Protein AF-A0A9F5N4E3-F1 (afdb_monomer_lite)

Organism: Python bivittatus (NCBI:txid176946)

Foldseek 3Di:
DDDDDDDDDDDLPFLPCWDWAAEQAAIKIWGDRALLLVCLLCVLLVNNVQCVDPCRVGRVSCNVCVVVVSVVSNVSRHVDDPVSSVVSCPPSPIDMDGDDDPVCVVPDPPPDPDDDDD

Radius of gyration: 17.18 Å; chains: 1; bounding box: 34×39×49 Å

Secondary structure (DSSP, 8-state):
--------S-----SEEEEEEE-SSSEEEEEE-SHHHHHHHHHHTT-GGGGTSTTTSSHHHHHHTHHHHHHHHHHHHTTS-HHHHHHHHTTS-S-EEE---TTTGGG-TT--------

Structure (mmCIF, N/CA/C/O backbone):
data_AF-A0A9F5N4E3-F1
#
_entry.id   AF-A0A9F5N4E3-F1
#
loop_
_atom_site.group_PDB
_atom_site.id
_atom_site.type_symbol
_atom_site.label_atom_id
_atom_site.label_alt_id
_atom_site.label_comp_id
_atom_site.label_asym_id
_atom_site.label_entity_id
_atom_site.label_seq_id
_atom_site.pdbx_PDB_ins_code
_atom_site.Cartn_x
_atom_site.Cartn_y
_atom_site.Cartn_z
_atom_site.occupancy
_atom_site.B_iso_or_equiv
_atom_site.auth_seq_id
_atom_site.auth_comp_id
_atom_site.auth_asym_id
_atom_site.auth_atom_id
_atom_site.pdbx_PDB_model_num
ATOM 1 N N . MET A 1 1 ? 4.269 29.093 18.515 1.00 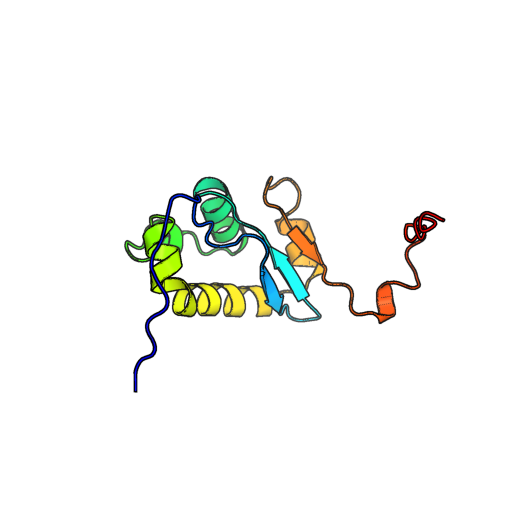38.88 1 MET A N 1
ATOM 2 C CA . MET A 1 1 ? 3.969 27.647 18.411 1.00 38.88 1 MET A CA 1
ATOM 3 C C . MET A 1 1 ? 2.529 27.522 17.938 1.00 38.88 1 MET A C 1
ATOM 5 O O . MET A 1 1 ? 1.705 28.230 18.492 1.00 38.88 1 MET A O 1
ATOM 9 N N . ALA A 1 2 ? 2.273 26.661 16.946 1.00 34.22 2 ALA A N 1
ATOM 10 C CA . ALA A 1 2 ? 0.997 26.426 16.245 1.00 34.22 2 ALA A CA 1
ATOM 11 C C . ALA A 1 2 ? 0.584 27.517 15.234 1.00 3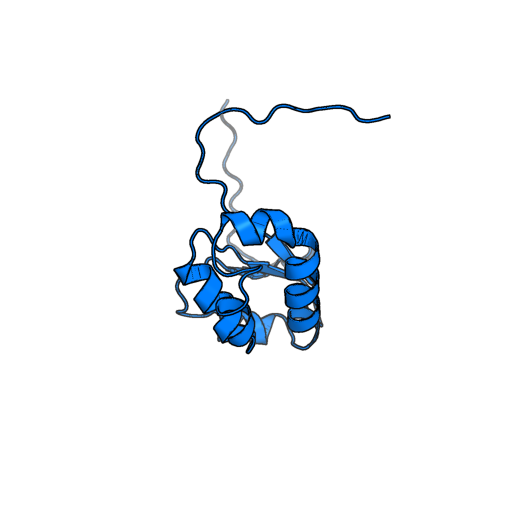4.22 2 ALA A C 1
ATOM 13 O O . ALA A 1 2 ? 0.043 28.549 15.604 1.00 34.22 2 ALA A O 1
ATOM 14 N N . ASN A 1 3 ? 0.838 27.264 13.943 1.00 27.03 3 ASN A N 1
ATOM 15 C CA . ASN A 1 3 ? 0.213 28.015 12.857 1.00 27.03 3 ASN A CA 1
ATOM 16 C C . ASN A 1 3 ? -0.953 27.188 12.308 1.00 27.03 3 ASN A C 1
ATOM 18 O O . ASN A 1 3 ? -0.758 26.117 11.727 1.00 27.03 3 ASN A O 1
ATOM 22 N N . GLU A 1 4 ? -2.156 27.692 12.549 1.00 38.25 4 GLU A N 1
ATOM 23 C CA . GLU A 1 4 ? -3.399 27.278 11.919 1.00 38.25 4 GLU A CA 1
ATOM 24 C C . GLU A 1 4 ? -3.335 27.521 10.407 1.00 38.25 4 GLU A C 1
ATOM 26 O O . GLU A 1 4 ? -3.031 28.623 9.957 1.00 38.25 4 GLU A O 1
ATOM 31 N N . LEU A 1 5 ? -3.699 26.518 9.606 1.00 35.56 5 LEU A N 1
ATOM 32 C CA . LEU A 1 5 ? -4.161 26.741 8.237 1.00 35.56 5 LEU A CA 1
ATOM 33 C C . LEU A 1 5 ? -5.466 25.976 8.011 1.00 35.56 5 LEU A C 1
ATOM 35 O O . LEU A 1 5 ? -5.490 24.797 7.666 1.00 35.56 5 LEU A O 1
ATOM 39 N N . SER A 1 6 ? -6.545 26.711 8.282 1.00 32.81 6 SER A N 1
ATOM 40 C CA . SER A 1 6 ? -7.863 26.685 7.642 1.00 32.81 6 SER A CA 1
ATOM 41 C C . SER A 1 6 ? -8.323 25.364 7.020 1.00 32.81 6 SER A C 1
ATOM 43 O O . SER A 1 6 ? -8.086 25.041 5.855 1.00 32.81 6 SER A O 1
ATOM 45 N N . TYR A 1 7 ? -9.154 24.676 7.798 1.00 44.75 7 TYR A N 1
ATOM 46 C CA . TYR A 1 7 ? -10.244 23.852 7.298 1.00 44.75 7 TYR A CA 1
ATOM 47 C C . TYR A 1 7 ? -11.224 24.718 6.480 1.00 44.75 7 TYR A C 1
ATOM 49 O O . TYR A 1 7 ? -11.961 25.523 7.039 1.00 44.75 7 TYR A O 1
ATOM 57 N N . GLY A 1 8 ? -11.268 24.532 5.155 1.00 34.66 8 GLY A N 1
ATOM 58 C CA . GLY A 1 8 ? -12.192 25.252 4.273 1.00 34.66 8 GLY A CA 1
ATOM 59 C C . GLY A 1 8 ? -12.592 24.487 3.003 1.00 34.66 8 GLY A C 1
ATOM 60 O O . GLY A 1 8 ? -11.807 24.372 2.074 1.00 34.66 8 GLY A O 1
ATOM 61 N N . LYS A 1 9 ? -13.865 24.053 2.969 1.00 38.16 9 LYS A N 1
ATOM 62 C CA . LYS A 1 9 ? -14.767 23.834 1.807 1.00 38.16 9 LYS A CA 1
ATOM 63 C C . LYS A 1 9 ? -14.525 22.657 0.817 1.00 38.16 9 LYS A C 1
ATOM 65 O O . LYS A 1 9 ? -13.696 22.700 -0.077 1.00 38.16 9 LYS A O 1
ATOM 70 N N . ARG A 1 10 ? -15.425 21.658 0.922 1.00 42.94 10 ARG A N 1
ATOM 71 C CA . ARG A 1 10 ? -16.045 20.810 -0.136 1.00 42.94 10 ARG A CA 1
ATOM 72 C C . ARG A 1 10 ? -15.166 20.296 -1.298 1.00 42.94 10 ARG A C 1
ATOM 74 O O . ARG 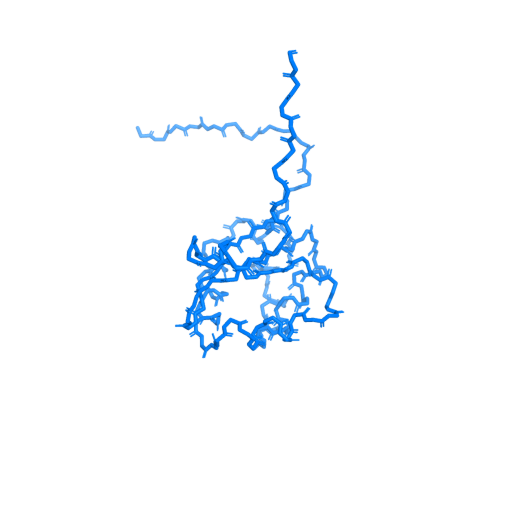A 1 10 ? -15.452 20.557 -2.460 1.00 42.94 10 ARG A O 1
ATOM 81 N N . GLY A 1 11 ? -14.208 19.422 -1.003 1.00 42.09 11 GLY A N 1
ATOM 82 C CA . GLY A 1 11 ? -13.628 18.503 -1.991 1.00 42.09 11 GLY A CA 1
ATOM 83 C C . GLY A 1 11 ? -13.537 17.105 -1.390 1.00 42.09 11 GLY A C 1
ATOM 84 O O . GLY A 1 11 ? -13.070 16.972 -0.259 1.00 42.09 11 GLY A O 1
ATOM 85 N N . LYS A 1 12 ? -14.001 16.059 -2.089 1.00 46.12 12 LYS A N 1
ATOM 86 C CA . LYS A 1 12 ? -13.831 14.664 -1.638 1.00 46.12 12 LYS A CA 1
ATOM 87 C C . LYS A 1 12 ? -12.345 14.434 -1.334 1.00 46.12 12 LYS A C 1
ATOM 89 O O . LYS A 1 12 ? -11.504 14.474 -2.231 1.00 46.12 12 LYS A O 1
ATOM 94 N N . ARG A 1 13 ? -12.004 14.284 -0.052 1.00 54.66 13 ARG A N 1
ATOM 95 C CA . ARG A 1 13 ? -10.618 14.292 0.430 1.00 54.66 13 ARG A CA 1
ATOM 96 C C . ARG A 1 13 ? -10.013 12.906 0.249 1.00 54.66 13 ARG A C 1
ATOM 98 O O . ARG A 1 13 ? -9.945 12.151 1.202 1.00 54.66 13 ARG A O 1
ATOM 105 N N . VAL A 1 14 ? -9.675 12.550 -0.985 1.00 59.47 14 VAL A N 1
ATOM 106 C CA . VAL A 1 14 ? -9.144 11.227 -1.352 1.00 59.47 14 VAL A CA 1
ATOM 107 C C . VAL A 1 14 ? -7.878 10.900 -0.549 1.00 59.47 14 VAL A C 1
ATOM 109 O O . VAL A 1 14 ? -6.912 11.660 -0.594 1.00 59.47 14 VAL A O 1
ATOM 112 N N . PHE A 1 15 ? -7.890 9.772 0.167 1.00 64.44 15 PHE A N 1
ATOM 113 C CA . PHE A 1 15 ? -6.783 9.307 1.010 1.00 64.44 15 PHE A CA 1
ATOM 114 C C . PHE A 1 15 ? -5.489 9.021 0.222 1.00 64.44 15 PHE A C 1
ATOM 116 O O . PHE A 1 15 ? -4.416 9.478 0.616 1.00 64.44 15 PHE A O 1
ATOM 123 N N . LEU A 1 16 ? -5.588 8.319 -0.910 1.00 64.69 16 LEU A N 1
ATOM 124 C CA . LEU A 1 16 ? -4.467 7.983 -1.790 1.00 64.69 16 LEU A CA 1
ATOM 125 C C . LEU A 1 16 ? -4.783 8.504 -3.193 1.00 64.69 16 LEU A C 1
ATOM 127 O O . LEU A 1 16 ? -5.307 7.766 -4.013 1.00 64.69 16 LEU A O 1
ATOM 131 N N . LYS A 1 17 ? -4.513 9.782 -3.491 1.00 66.81 17 LYS A N 1
ATOM 132 C CA . LYS A 1 17 ? -4.689 10.259 -4.877 1.00 66.81 17 LYS A CA 1
ATOM 133 C C . LYS A 1 17 ? -3.743 9.506 -5.808 1.00 66.81 17 LYS A C 1
ATOM 135 O O . LYS A 1 17 ? -4.206 8.802 -6.690 1.00 66.81 17 LYS A O 1
ATOM 140 N N . LEU A 1 18 ? -2.448 9.607 -5.533 1.00 71.75 18 LEU A N 1
ATOM 141 C CA . LEU A 1 18 ? -1.361 8.802 -6.083 1.00 71.75 18 LEU A CA 1
ATOM 142 C C . LEU A 1 18 ? -0.225 8.885 -5.060 1.00 71.75 18 LEU A C 1
ATOM 144 O O . LEU A 1 18 ? 0.159 9.992 -4.671 1.00 71.75 18 LEU A O 1
ATOM 148 N N . LYS A 1 19 ? 0.274 7.754 -4.561 1.00 83.38 19 LYS A N 1
ATOM 149 C CA . LYS A 1 19 ? 1.373 7.735 -3.591 1.00 83.38 19 LYS A CA 1
ATOM 150 C C . LYS A 1 19 ? 2.419 6.703 -3.973 1.00 83.38 19 LYS A C 1
ATOM 152 O O . LYS A 1 19 ? 2.083 5.565 -4.271 1.00 83.38 19 LYS A O 1
ATOM 157 N N . ALA A 1 20 ? 3.677 7.125 -3.907 1.00 87.88 20 ALA A N 1
ATOM 158 C CA . ALA A 1 20 ? 4.834 6.265 -4.073 1.00 87.88 20 ALA A CA 1
ATOM 159 C C . ALA A 1 20 ? 5.102 5.440 -2.806 1.00 87.88 20 ALA A C 1
ATOM 161 O O . ALA A 1 20 ? 5.134 5.988 -1.697 1.00 87.88 20 ALA A O 1
ATOM 162 N N . PHE A 1 21 ? 5.347 4.151 -2.998 1.00 90.00 21 PHE A N 1
ATOM 163 C CA . PHE A 1 21 ? 5.827 3.204 -2.006 1.00 90.00 21 PHE A CA 1
ATOM 164 C C . PHE A 1 21 ? 7.136 2.600 -2.495 1.00 90.00 21 PHE A C 1
ATOM 166 O O . PHE A 1 21 ? 7.293 2.306 -3.680 1.00 90.00 21 PHE A O 1
ATOM 173 N N . ARG A 1 22 ? 8.091 2.455 -1.578 1.00 90.62 22 ARG A N 1
ATOM 174 C CA . ARG A 1 22 ? 9.348 1.770 -1.859 1.00 90.62 22 ARG A CA 1
ATOM 175 C C . ARG A 1 22 ? 9.094 0.267 -1.847 1.00 90.62 22 ARG A C 1
ATOM 177 O O . ARG A 1 22 ? 8.474 -0.228 -0.909 1.00 90.62 22 ARG A O 1
ATOM 184 N N . THR A 1 23 ? 9.576 -0.418 -2.869 1.00 93.44 23 THR A N 1
ATOM 185 C CA . THR A 1 23 ? 9.580 -1.880 -2.969 1.00 93.44 23 THR A CA 1
ATOM 186 C C . THR A 1 23 ? 10.985 -2.405 -2.683 1.00 93.44 23 THR A C 1
ATOM 188 O O . THR A 1 23 ? 11.894 -1.632 -2.354 1.00 93.44 23 THR A O 1
ATOM 191 N N . LYS A 1 24 ? 11.187 -3.719 -2.783 1.00 92.88 24 LYS A N 1
ATOM 192 C CA . LYS A 1 24 ? 12.492 -4.341 -2.533 1.00 92.88 24 LYS A CA 1
ATOM 193 C C . LYS A 1 24 ? 13.597 -3.843 -3.476 1.00 92.88 24 LYS A C 1
ATOM 195 O O . LYS A 1 24 ? 14.733 -3.652 -3.047 1.00 92.88 24 LYS A O 1
ATOM 200 N N . ASP A 1 25 ? 13.254 -3.604 -4.737 1.00 89.44 25 ASP A N 1
ATOM 201 C CA . ASP A 1 25 ? 14.170 -3.287 -5.839 1.00 89.44 25 ASP A CA 1
ATOM 202 C C . ASP A 1 25 ? 13.934 -1.895 -6.460 1.00 89.44 25 ASP A C 1
ATOM 204 O O . ASP A 1 25 ? 14.753 -1.422 -7.248 1.00 89.44 25 ASP A O 1
ATOM 208 N N . GLY A 1 26 ? 12.853 -1.201 -6.089 1.00 90.06 26 GLY A N 1
ATOM 209 C CA . GLY A 1 26 ? 12.476 0.061 -6.713 1.00 90.06 26 GLY A CA 1
ATOM 210 C C . GLY A 1 26 ? 11.353 0.799 -5.991 1.00 90.06 26 GLY A C 1
ATOM 211 O O . GLY A 1 26 ? 11.351 0.956 -4.766 1.00 90.06 26 GLY A O 1
ATOM 212 N N . TYR A 1 27 ? 10.419 1.322 -6.780 1.00 89.06 27 TYR A N 1
ATOM 213 C CA . TYR A 1 27 ? 9.277 2.081 -6.294 1.00 89.06 27 TYR A CA 1
ATOM 214 C C . TYR A 1 27 ? 8.050 1.803 -7.156 1.00 89.06 27 TYR A C 1
ATOM 216 O O . TYR A 1 27 ? 8.135 1.737 -8.382 1.00 89.06 27 TYR A O 1
ATOM 224 N N . ILE A 1 28 ? 6.893 1.737 -6.507 1.00 90.19 28 ILE A N 1
ATOM 225 C CA . ILE A 1 28 ? 5.582 1.631 -7.144 1.00 90.19 28 ILE A CA 1
ATOM 226 C C . ILE A 1 28 ? 4.706 2.799 -6.693 1.00 90.19 28 ILE A C 1
ATOM 228 O O . ILE A 1 28 ?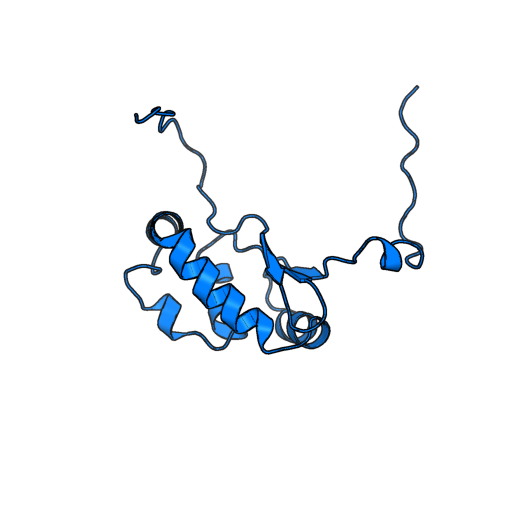 4.731 3.201 -5.530 1.00 90.19 28 ILE A O 1
ATOM 232 N N . VAL A 1 29 ? 3.926 3.371 -7.603 1.00 90.12 29 VAL A N 1
ATOM 233 C CA . VAL A 1 29 ? 2.859 4.321 -7.280 1.00 90.12 29 VAL A CA 1
ATOM 234 C C . VAL A 1 29 ? 1.542 3.580 -7.245 1.00 90.12 29 VAL A C 1
ATOM 236 O O . VAL A 1 29 ? 1.238 2.818 -8.154 1.00 90.12 29 VAL A O 1
ATOM 239 N N . VAL A 1 30 ? 0.746 3.851 -6.213 1.00 88.81 30 VAL A N 1
ATOM 240 C CA . VAL A 1 30 ? -0.612 3.325 -6.068 1.00 88.81 30 VAL A CA 1
ATOM 241 C C . VAL A 1 30 ? -1.569 4.460 -5.701 1.00 88.81 30 VAL A C 1
ATOM 243 O O . VAL A 1 30 ? -1.268 5.305 -4.849 1.00 88.81 30 VAL A O 1
ATOM 246 N N . GLY A 1 31 ? -2.730 4.494 -6.352 1.00 84.88 31 GLY A N 1
ATOM 247 C CA . GLY A 1 31 ? -3.832 5.409 -6.070 1.00 84.88 31 GLY A CA 1
ATOM 248 C C . GLY A 1 31 ? -5.077 4.656 -5.605 1.00 84.88 31 GLY A C 1
ATOM 249 O O . GLY A 1 31 ? -5.502 3.705 -6.240 1.00 84.88 31 GLY A O 1
ATOM 250 N N . ALA A 1 32 ? -5.703 5.102 -4.520 1.00 85.81 32 ALA A N 1
ATOM 251 C CA . ALA A 1 32 ? -7.015 4.643 -4.078 1.00 85.81 32 ALA A CA 1
ATOM 252 C C . ALA A 1 32 ? -7.936 5.853 -3.843 1.00 85.81 32 ALA A C 1
ATOM 254 O O . ALA A 1 32 ? -7.879 6.539 -2.815 1.00 85.81 32 ALA A O 1
ATOM 255 N N . GLY A 1 33 ? -8.790 6.097 -4.838 1.00 77.38 33 GLY A N 1
ATOM 256 C CA . GLY A 1 33 ? -9.770 7.177 -4.933 1.00 77.38 33 GLY A CA 1
ATOM 257 C C . GLY A 1 33 ? -11.018 6.991 -4.070 1.00 77.38 33 GLY A C 1
ATOM 258 O O . GLY A 1 33 ? -11.690 7.969 -3.736 1.00 77.38 33 GLY A O 1
ATOM 259 N N . ASN A 1 34 ? -11.341 5.746 -3.722 1.00 82.19 34 ASN A N 1
ATOM 260 C CA . ASN A 1 34 ? -12.548 5.369 -2.993 1.00 82.19 34 ASN A CA 1
ATOM 261 C C . ASN A 1 34 ? -12.307 4.156 -2.070 1.00 82.19 34 ASN A C 1
ATOM 263 O O . ASN A 1 34 ? -11.232 3.553 -2.074 1.00 82.19 34 ASN A O 1
ATOM 267 N N . ASP A 1 35 ? -13.314 3.817 -1.264 1.00 85.75 35 ASP A N 1
ATOM 268 C CA . ASP A 1 35 ? -13.248 2.733 -0.274 1.00 85.75 35 ASP A CA 1
ATOM 269 C C . ASP A 1 35 ? -13.082 1.352 -0.930 1.00 85.75 35 ASP A C 1
ATOM 271 O O . ASP A 1 35 ? -12.372 0.505 -0.393 1.00 85.75 35 ASP A O 1
ATOM 275 N N . GLN A 1 36 ? -13.671 1.141 -2.111 1.00 87.62 36 GLN A N 1
ATOM 276 C CA . GLN A 1 36 ? -13.566 -0.117 -2.851 1.00 87.62 36 GLN A CA 1
ATOM 277 C C . GLN A 1 36 ? -12.144 -0.345 -3.370 1.00 87.62 36 GLN A C 1
ATOM 279 O O . GLN A 1 36 ? -11.580 -1.410 -3.148 1.00 87.62 36 GLN A O 1
ATOM 284 N N . GLN A 1 37 ? -11.529 0.673 -3.978 1.00 88.69 37 GLN A N 1
ATOM 285 C CA . GLN A 1 37 ? -10.133 0.627 -4.408 1.00 88.69 37 GLN A CA 1
ATOM 286 C C . GLN A 1 37 ? -9.206 0.405 -3.216 1.00 88.69 37 GLN A C 1
ATOM 288 O O . GLN A 1 37 ? -8.315 -0.430 -3.299 1.00 88.69 37 GLN A O 1
ATOM 293 N N . PHE A 1 38 ? -9.438 1.084 -2.086 1.00 89.69 38 PHE A N 1
ATOM 294 C CA . PHE A 1 38 ? -8.652 0.854 -0.872 1.00 89.69 38 PHE A CA 1
ATOM 295 C C . PHE A 1 38 ? -8.763 -0.597 -0.383 1.00 89.69 38 PHE A C 1
ATOM 297 O O . PHE A 1 38 ? -7.747 -1.217 -0.082 1.00 89.69 38 PHE A O 1
ATOM 304 N N . ALA A 1 39 ? -9.972 -1.163 -0.363 1.00 90.50 39 ALA A N 1
ATOM 305 C CA . ALA A 1 39 ? -10.166 -2.563 -0.006 1.00 90.50 39 ALA A CA 1
ATOM 306 C C . ALA A 1 39 ? -9.438 -3.509 -0.974 1.00 90.50 39 ALA A C 1
ATOM 308 O O . ALA A 1 39 ? -8.851 -4.493 -0.529 1.00 90.50 39 ALA A O 1
ATOM 309 N N . THR A 1 40 ? -9.422 -3.204 -2.275 1.00 92.12 40 THR A N 1
ATOM 310 C CA . THR A 1 40 ? -8.643 -3.958 -3.267 1.00 92.12 40 THR A CA 1
ATOM 311 C C . THR A 1 40 ? -7.142 -3.884 -2.983 1.00 92.12 40 THR A C 1
ATOM 313 O O . THR A 1 40 ? -6.494 -4.925 -2.954 1.00 92.12 40 THR A O 1
ATOM 316 N N . VAL A 1 41 ? -6.598 -2.697 -2.678 1.00 92.25 41 VAL A N 1
ATOM 317 C CA . VAL A 1 41 ? -5.186 -2.539 -2.274 1.00 92.25 41 VAL A CA 1
ATOM 318 C C . VAL A 1 41 ? -4.863 -3.401 -1.051 1.00 92.25 41 VAL A C 1
ATOM 320 O O . VAL A 1 41 ? -3.886 -4.143 -1.063 1.00 92.25 41 VAL A O 1
ATOM 323 N N . CYS A 1 42 ? -5.693 -3.345 -0.006 1.00 92.62 42 CYS A N 1
ATOM 324 C CA . CYS A 1 42 ? -5.500 -4.149 1.202 1.00 92.62 42 CYS A CA 1
ATOM 325 C C . CYS A 1 42 ? -5.544 -5.655 0.916 1.00 92.62 42 CYS A C 1
ATOM 327 O O . CYS A 1 42 ? -4.732 -6.396 1.460 1.00 92.62 42 CYS A O 1
ATOM 329 N N . LYS A 1 43 ? -6.446 -6.114 0.040 1.00 93.12 43 LYS A N 1
ATOM 330 C CA . LYS A 1 43 ? -6.509 -7.523 -0.375 1.00 93.12 43 LYS A CA 1
ATOM 331 C C . LYS A 1 43 ? -5.248 -7.958 -1.121 1.00 93.12 43 LYS A C 1
ATOM 333 O O . LYS A 1 43 ? -4.697 -8.998 -0.784 1.00 93.12 43 LYS A O 1
ATOM 338 N N . ILE A 1 44 ? -4.769 -7.155 -2.073 1.00 93.62 44 ILE A N 1
ATOM 339 C CA . ILE A 1 44 ? -3.539 -7.435 -2.835 1.00 93.62 44 ILE A CA 1
ATOM 340 C C . ILE A 1 44 ? -2.324 -7.515 -1.904 1.00 93.62 44 ILE A C 1
ATOM 342 O O . ILE A 1 44 ? -1.518 -8.436 -1.998 1.00 93.62 44 ILE A O 1
ATOM 346 N N . LEU A 1 45 ? -2.231 -6.599 -0.939 1.00 92.94 45 LEU A N 1
ATOM 347 C CA . LEU A 1 45 ? -1.169 -6.601 0.071 1.00 92.94 45 LEU A CA 1
ATOM 348 C C . LEU A 1 45 ? -1.311 -7.720 1.115 1.00 92.94 45 LEU A C 1
ATOM 350 O O . LEU A 1 45 ? -0.476 -7.823 2.015 1.00 92.94 45 LEU A O 1
ATOM 354 N N . SER A 1 46 ? -2.341 -8.567 1.009 1.00 92.50 46 SER A N 1
ATOM 355 C CA . SER A 1 46 ? -2.666 -9.603 1.997 1.00 92.50 46 SER A CA 1
ATOM 356 C C . SER A 1 46 ? -2.832 -9.035 3.414 1.00 92.50 46 SER A C 1
ATOM 358 O O . SER A 1 46 ? -2.388 -9.634 4.384 1.00 92.50 46 SER A O 1
ATOM 360 N N . LEU A 1 47 ? -3.468 -7.864 3.510 1.00 91.25 47 LEU A N 1
ATOM 361 C CA . LEU A 1 47 ? -3.828 -7.161 4.746 1.00 91.25 47 LEU A CA 1
ATOM 362 C C . LEU A 1 47 ? -5.354 -6.938 4.849 1.00 91.25 47 LEU A C 1
ATOM 364 O O . LEU A 1 47 ? -5.807 -5.792 5.004 1.00 91.25 47 LEU A O 1
ATOM 368 N N . PRO A 1 48 ? -6.200 -7.972 4.673 1.00 88.81 48 PRO A N 1
ATOM 369 C CA . PRO A 1 48 ? -7.649 -7.799 4.708 1.00 88.81 48 PRO A CA 1
ATOM 370 C C . PRO A 1 48 ? -8.151 -7.263 6.056 1.00 88.81 48 PRO A C 1
ATOM 372 O O . PRO A 1 48 ? -9.150 -6.559 6.089 1.00 88.81 48 PRO A O 1
ATOM 375 N N . GLU A 1 49 ? -7.461 -7.514 7.164 1.00 88.75 49 GLU A N 1
ATOM 376 C CA . GLU A 1 49 ? -7.828 -7.061 8.507 1.00 88.75 49 GLU A CA 1
ATOM 377 C C . GLU A 1 49 ? -7.900 -5.531 8.639 1.00 88.75 49 GLU A C 1
ATOM 379 O O . GLU A 1 49 ? -8.744 -5.011 9.371 1.00 88.75 49 GLU A O 1
ATOM 384 N N . ILE A 1 50 ? -7.103 -4.793 7.858 1.00 88.31 50 ILE A N 1
ATOM 385 C CA . ILE A 1 50 ? -7.095 -3.323 7.862 1.00 88.31 50 ILE A CA 1
ATOM 386 C C . ILE A 1 50 ? -8.452 -2.755 7.449 1.00 88.31 50 ILE A C 1
ATOM 388 O O . ILE A 1 50 ? -8.857 -1.707 7.950 1.00 88.31 50 ILE A O 1
ATOM 392 N N . ILE A 1 51 ? -9.190 -3.430 6.563 1.00 86.06 51 ILE A N 1
ATOM 393 C CA . ILE A 1 51 ? -10.497 -2.935 6.102 1.00 86.06 51 ILE A CA 1
ATOM 394 C C . ILE A 1 51 ? -11.559 -3.006 7.211 1.00 86.06 51 ILE A C 1
ATOM 396 O O . ILE A 1 51 ? -12.557 -2.286 7.155 1.00 86.06 51 ILE A O 1
ATOM 400 N N . HIS A 1 52 ? -11.344 -3.865 8.213 1.00 85.62 52 HIS A N 1
ATOM 401 C CA . HIS A 1 52 ? -12.240 -4.061 9.350 1.00 85.62 52 HIS A CA 1
ATOM 402 C C . HIS A 1 52 ? -11.862 -3.200 10.559 1.00 85.62 52 HIS A C 1
ATOM 404 O O . HIS A 1 52 ? -12.712 -2.969 11.422 1.00 85.62 52 HIS A O 1
ATOM 410 N N . ASP A 1 53 ? -10.634 -2.679 10.606 1.00 90.00 53 ASP A N 1
ATOM 411 C CA . ASP A 1 53 ? -10.183 -1.791 11.672 1.00 90.00 53 ASP A CA 1
ATOM 412 C C . ASP A 1 53 ? -10.982 -0.465 11.655 1.00 90.00 53 ASP A C 1
ATOM 414 O O . ASP A 1 53 ? -10.991 0.257 10.644 1.00 90.00 53 ASP A O 1
ATOM 418 N N . PRO A 1 54 ? -11.639 -0.082 12.770 1.00 88.69 54 PRO A N 1
ATOM 419 C CA . PRO A 1 54 ? -12.331 1.199 12.898 1.00 88.69 54 PRO A CA 1
ATOM 420 C C . PRO A 1 54 ? -11.479 2.422 12.520 1.00 88.69 54 PRO A C 1
ATOM 422 O O . PRO A 1 54 ? -12.026 3.401 12.003 1.00 88.69 54 PRO A O 1
ATOM 425 N N . LYS A 1 55 ? -10.152 2.361 12.707 1.00 87.19 55 LYS A N 1
ATOM 426 C CA . LYS A 1 55 ? -9.197 3.416 12.330 1.00 87.19 55 LYS A CA 1
ATOM 427 C C . LYS A 1 55 ? -9.072 3.621 10.820 1.00 87.19 55 LYS A C 1
ATOM 429 O O . LYS A 1 55 ? -8.644 4.696 10.388 1.00 87.19 55 LYS A O 1
ATOM 434 N N . TYR A 1 56 ? -9.429 2.624 10.010 1.00 87.88 56 TYR A N 1
ATOM 435 C CA . TYR A 1 56 ? -9.255 2.650 8.551 1.00 87.88 56 TYR A CA 1
ATOM 436 C C . TYR A 1 56 ? -10.545 2.371 7.768 1.00 87.88 56 TYR A C 1
ATOM 438 O O . TYR A 1 56 ? -10.563 2.473 6.537 1.00 87.88 56 TYR A O 1
ATOM 446 N N . LYS A 1 57 ? -11.646 2.109 8.481 1.00 83.38 57 LYS A N 1
ATOM 447 C CA . LYS A 1 57 ? -12.958 1.748 7.932 1.00 83.38 57 LYS A CA 1
ATOM 448 C C . LYS A 1 57 ? -13.467 2.698 6.848 1.00 83.38 57 LYS A C 1
ATOM 450 O O . LYS A 1 57 ? -14.002 2.252 5.840 1.00 83.38 57 LYS A O 1
ATOM 455 N N . ASN A 1 58 ? -13.310 4.009 7.032 1.00 83.06 58 ASN A N 1
ATOM 456 C CA . ASN A 1 58 ? -13.763 5.006 6.061 1.00 83.06 58 ASN A CA 1
ATOM 457 C C . ASN A 1 58 ? -12.655 5.996 5.692 1.00 83.06 58 ASN A C 1
ATOM 459 O O . ASN A 1 58 ? -11.652 6.150 6.390 1.00 83.06 58 ASN A O 1
ATOM 463 N N . ASN A 1 59 ? -12.858 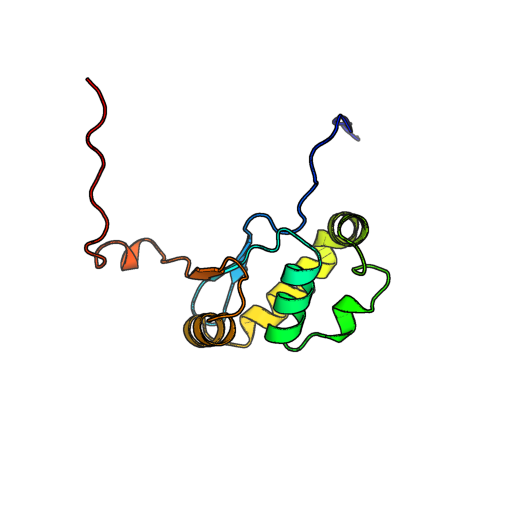6.703 4.584 1.00 82.44 59 ASN A N 1
ATOM 464 C CA . ASN A 1 59 ? -11.866 7.627 4.052 1.00 82.44 59 ASN A CA 1
ATOM 465 C C . ASN A 1 59 ? -11.472 8.756 5.029 1.00 82.44 59 ASN A C 1
ATOM 467 O O . ASN A 1 59 ? -10.313 9.164 5.043 1.00 82.44 59 ASN A O 1
ATOM 471 N N . GLN A 1 60 ? -12.391 9.248 5.868 1.00 83.94 60 GLN A N 1
ATOM 472 C CA . GLN A 1 60 ? -12.055 10.274 6.865 1.00 83.94 60 GLN A CA 1
ATOM 473 C C . GLN A 1 60 ? -11.085 9.726 7.914 1.00 83.94 60 GLN A C 1
ATOM 475 O O . GLN A 1 60 ? -10.067 10.359 8.191 1.00 83.94 60 GLN A O 1
ATOM 480 N N . GLN A 1 61 ? -11.366 8.530 8.432 1.00 85.44 61 GLN A N 1
ATOM 481 C CA . GLN A 1 61 ? -10.526 7.853 9.417 1.00 85.44 61 GLN A CA 1
ATOM 482 C C . GLN A 1 61 ? -9.145 7.526 8.840 1.00 85.44 61 GLN A C 1
ATOM 484 O O . GLN A 1 61 ? -8.129 7.809 9.470 1.00 85.44 61 GLN A O 1
ATOM 489 N N . ARG A 1 62 ? -9.074 7.080 7.580 1.00 85.69 62 ARG A N 1
ATOM 490 C CA . ARG A 1 62 ? -7.788 6.867 6.895 1.00 85.69 62 ARG A CA 1
ATOM 491 C C . ARG A 1 62 ? -6.968 8.145 6.748 1.00 85.69 62 ARG A C 1
ATOM 493 O O . ARG A 1 62 ? -5.753 8.105 6.895 1.00 85.69 62 ARG A O 1
ATOM 500 N N . VAL A 1 63 ? -7.604 9.290 6.491 1.00 83.75 63 VAL A N 1
ATOM 501 C CA . VAL A 1 63 ? -6.903 10.585 6.419 1.00 83.75 63 VAL A CA 1
ATOM 502 C C . VAL A 1 63 ? -6.349 11.003 7.784 1.00 83.75 63 VAL A C 1
ATOM 504 O O . VAL A 1 63 ? -5.235 11.525 7.835 1.00 83.75 63 VAL A O 1
ATOM 507 N N . VAL A 1 64 ? -7.083 10.758 8.875 1.00 87.12 64 VAL A N 1
ATOM 508 C CA . VAL A 1 64 ? -6.620 11.032 10.248 1.00 87.12 64 VAL A CA 1
ATOM 509 C C . VAL A 1 64 ? -5.452 10.114 10.615 1.00 87.12 64 VAL A C 1
ATOM 511 O O . VAL A 1 64 ? -4.388 10.592 11.001 1.00 87.12 64 VAL A O 1
ATOM 514 N N . ASN A 1 65 ? -5.598 8.811 10.380 1.00 86.88 65 ASN A N 1
ATOM 515 C CA . ASN A 1 65 ? -4.604 7.790 10.724 1.00 86.88 65 ASN A CA 1
ATOM 516 C C . ASN A 1 65 ? -3.576 7.549 9.604 1.00 86.88 65 ASN A C 1
ATOM 518 O O . ASN A 1 65 ? -2.905 6.519 9.555 1.00 86.88 65 ASN A O 1
ATOM 522 N N . ARG A 1 66 ? -3.422 8.514 8.685 1.00 85.75 66 ARG A N 1
ATOM 523 C CA . ARG A 1 66 ? -2.639 8.348 7.452 1.00 85.75 66 ARG A CA 1
ATOM 524 C C . ARG A 1 66 ? -1.200 7.932 7.690 1.00 85.75 66 ARG A C 1
ATOM 526 O O . ARG A 1 66 ? -0.653 7.181 6.895 1.00 85.75 66 ARG A O 1
ATOM 533 N N . LYS A 1 67 ? -0.567 8.462 8.736 1.00 85.88 67 LYS A N 1
ATOM 534 C CA . LYS A 1 67 ? 0.856 8.235 9.003 1.00 85.88 67 LYS A CA 1
ATOM 535 C C . LYS A 1 67 ? 1.095 6.779 9.402 1.00 85.88 67 LYS A C 1
ATOM 537 O O . LYS A 1 67 ? 2.005 6.161 8.864 1.00 85.88 67 LYS A O 1
ATOM 542 N N . GLU A 1 68 ? 0.241 6.254 10.279 1.00 90.75 68 GLU A N 1
ATOM 543 C CA . GLU A 1 68 ? 0.247 4.854 10.717 1.00 90.75 68 GLU A CA 1
ATOM 544 C C . GLU A 1 68 ? -0.061 3.928 9.535 1.00 90.75 68 GLU A C 1
ATOM 546 O O . GLU A 1 68 ? 0.751 3.070 9.196 1.00 90.75 68 GLU A O 1
ATOM 551 N N . LEU A 1 69 ? -1.160 4.193 8.818 1.00 89.81 69 LEU A N 1
ATOM 552 C CA . LEU A 1 69 ? -1.584 3.380 7.680 1.00 89.81 69 LEU A CA 1
ATOM 553 C C . LEU A 1 69 ? -0.528 3.325 6.574 1.00 89.81 69 LEU A C 1
ATOM 555 O O . LEU A 1 69 ? -0.215 2.257 6.064 1.00 89.81 69 LEU A O 1
ATOM 559 N N . ILE A 1 70 ? 0.067 4.465 6.217 1.00 89.38 70 ILE A N 1
ATOM 560 C CA . ILE A 1 70 ? 1.152 4.503 5.231 1.00 89.38 70 ILE A CA 1
ATOM 561 C C . ILE A 1 70 ? 2.338 3.660 5.698 1.00 89.38 70 ILE A C 1
ATOM 563 O O . ILE A 1 70 ? 2.936 2.990 4.863 1.00 89.38 70 ILE A O 1
ATOM 567 N N . GLY A 1 71 ? 2.682 3.685 6.988 1.00 91.69 71 GLY A N 1
ATOM 568 C CA . GLY A 1 71 ? 3.755 2.862 7.546 1.00 91.69 71 GLY A CA 1
ATOM 569 C C . GLY A 1 71 ? 3.506 1.369 7.339 1.00 91.69 71 GLY A C 1
ATOM 570 O O . GLY A 1 71 ? 4.376 0.681 6.815 1.00 91.69 71 GLY A O 1
ATOM 571 N N . ILE A 1 72 ? 2.293 0.905 7.651 1.00 92.56 72 ILE A N 1
ATOM 572 C CA . ILE A 1 72 ? 1.884 -0.495 7.470 1.00 92.56 72 ILE A CA 1
ATOM 573 C C . ILE A 1 72 ? 1.957 -0.902 5.994 1.00 92.56 72 ILE A C 1
ATOM 575 O O . ILE A 1 72 ? 2.593 -1.898 5.654 1.00 92.56 72 ILE A O 1
ATOM 579 N N . LEU A 1 73 ? 1.370 -0.101 5.098 1.00 92.06 73 LEU A N 1
ATOM 580 C CA . LEU A 1 73 ? 1.398 -0.388 3.660 1.00 92.06 73 LEU A CA 1
ATOM 581 C C . LEU A 1 73 ? 2.837 -0.392 3.122 1.00 92.06 73 LEU A C 1
ATOM 583 O O . LEU A 1 73 ? 3.204 -1.269 2.350 1.00 92.06 73 LEU A O 1
ATOM 587 N N . SER A 1 74 ? 3.667 0.562 3.558 1.00 91.81 74 SER A N 1
ATOM 588 C CA . SER A 1 74 ? 5.062 0.675 3.110 1.00 91.81 74 SER A CA 1
ATOM 589 C C . SER A 1 74 ? 5.897 -0.524 3.549 1.00 91.81 74 SER A C 1
ATOM 591 O O . SER A 1 74 ? 6.701 -1.007 2.762 1.00 91.81 74 SER A O 1
ATOM 593 N N . ALA A 1 75 ? 5.695 -1.019 4.775 1.00 94.06 75 ALA A N 1
ATOM 594 C CA . ALA A 1 75 ? 6.366 -2.223 5.258 1.00 94.06 75 ALA A CA 1
ATOM 595 C C . ALA A 1 75 ? 6.043 -3.434 4.374 1.00 94.06 75 ALA A C 1
ATOM 597 O O . ALA A 1 75 ? 6.953 -4.162 3.996 1.00 94.06 75 ALA A O 1
ATOM 598 N N . ARG A 1 76 ? 4.778 -3.590 3.962 1.00 95.06 76 ARG A N 1
ATOM 599 C CA . ARG A 1 76 ? 4.385 -4.680 3.062 1.00 95.06 76 ARG A CA 1
ATOM 600 C C . ARG A 1 76 ? 4.984 -4.552 1.672 1.00 95.06 76 ARG A C 1
ATOM 602 O O . ARG A 1 76 ? 5.516 -5.528 1.162 1.00 95.06 76 ARG A O 1
ATOM 609 N N . PHE A 1 77 ? 4.953 -3.360 1.071 1.00 93.19 77 PHE A N 1
ATOM 610 C CA . PHE A 1 77 ? 5.535 -3.154 -0.260 1.00 93.19 77 PHE A CA 1
ATOM 611 C C . PHE A 1 77 ? 7.034 -3.493 -0.318 1.00 93.19 77 PHE A C 1
ATOM 613 O O . PHE A 1 77 ? 7.509 -3.925 -1.365 1.00 93.19 77 PHE A O 1
ATOM 620 N N . LEU A 1 78 ? 7.767 -3.358 0.793 1.00 94.50 78 LEU A N 1
ATOM 621 C CA . LEU A 1 78 ? 9.193 -3.697 0.880 1.00 94.50 78 LEU A CA 1
ATOM 622 C C . LEU A 1 78 ? 9.496 -5.201 0.831 1.00 94.50 78 LEU A C 1
ATOM 624 O O . LEU A 1 78 ? 10.650 -5.567 0.613 1.00 94.50 78 LEU A O 1
ATOM 628 N N . GLU A 1 79 ? 8.508 -6.069 1.047 1.00 94.38 79 GLU A N 1
ATOM 629 C CA . GLU A 1 79 ? 8.741 -7.517 1.105 1.00 94.38 79 GLU A CA 1
ATOM 630 C C . GLU A 1 79 ? 8.924 -8.157 -0.276 1.00 94.38 79 GLU A C 1
ATOM 632 O O . GLU A 1 79 ? 9.578 -9.193 -0.388 1.00 94.38 79 GLU A O 1
ATOM 637 N N . GLU A 1 80 ? 8.403 -7.530 -1.332 1.00 95.19 80 GLU A N 1
ATOM 638 C CA . GLU A 1 80 ? 8.410 -8.080 -2.690 1.00 95.19 80 GLU A CA 1
ATOM 639 C C . GLU A 1 80 ? 8.975 -7.084 -3.713 1.00 95.19 80 GLU A C 1
ATOM 641 O O . GLU A 1 80 ? 9.069 -5.872 -3.475 1.00 95.19 80 GLU A O 1
ATOM 646 N N . GLU A 1 81 ? 9.380 -7.619 -4.862 1.00 94.00 81 GLU A N 1
ATOM 647 C CA . GLU A 1 81 ? 9.902 -6.855 -5.997 1.00 94.00 81 GLU A CA 1
ATOM 648 C C . GLU A 1 81 ? 8.796 -6.084 -6.727 1.00 94.00 81 GLU A C 1
ATOM 650 O O . GLU A 1 81 ? 7.613 -6.424 -6.670 1.00 94.00 81 GLU A O 1
ATOM 655 N N . THR A 1 82 ? 9.189 -5.026 -7.433 1.00 91.62 82 THR A N 1
ATOM 656 C CA . THR A 1 82 ? 8.272 -4.133 -8.145 1.00 91.62 82 THR A CA 1
ATOM 657 C C . THR A 1 82 ? 7.454 -4.898 -9.176 1.00 91.62 82 THR A C 1
ATOM 659 O O . THR A 1 82 ? 6.240 -4.732 -9.200 1.00 91.62 82 THR A O 1
ATOM 662 N N . SER A 1 83 ? 8.089 -5.763 -9.974 1.00 92.38 83 SER A N 1
ATOM 663 C CA . SER A 1 83 ? 7.431 -6.605 -10.986 1.00 92.38 83 SER A CA 1
ATOM 664 C C . SER A 1 83 ? 6.297 -7.439 -10.393 1.00 92.38 83 SER A C 1
ATOM 666 O O . SER A 1 83 ? 5.167 -7.359 -10.860 1.00 92.38 83 SER A O 1
ATOM 668 N N . LYS A 1 84 ? 6.562 -8.140 -9.287 1.00 93.94 84 LYS A N 1
ATOM 669 C CA . LYS A 1 84 ? 5.560 -8.959 -8.600 1.00 93.94 84 LYS A CA 1
ATOM 670 C C . LYS A 1 84 ? 4.378 -8.132 -8.103 1.00 93.94 84 LYS A C 1
ATOM 672 O O . LYS A 1 84 ? 3.240 -8.585 -8.184 1.00 93.94 84 LYS A O 1
ATOM 677 N N . TRP A 1 85 ? 4.614 -6.914 -7.613 1.00 94.31 85 TRP A N 1
ATOM 678 C CA . TRP A 1 85 ? 3.506 -6.016 -7.298 1.00 94.31 85 TRP A CA 1
ATOM 679 C C . TRP A 1 85 ? 2.731 -5.614 -8.553 1.00 94.31 85 TRP A C 1
ATOM 681 O O . TRP A 1 85 ? 1.508 -5.662 -8.522 1.00 94.31 85 TRP A O 1
ATOM 691 N N . LEU A 1 86 ? 3.391 -5.256 -9.656 1.00 91.75 86 LEU A N 1
ATOM 692 C CA . LEU A 1 86 ? 2.693 -4.904 -10.899 1.00 91.75 86 LEU A CA 1
ATOM 693 C C . LEU A 1 86 ? 1.765 -6.030 -11.374 1.00 91.75 86 LEU A C 1
ATOM 695 O O . LEU A 1 86 ? 0.611 -5.741 -11.690 1.00 91.75 86 LEU A O 1
ATOM 699 N N . ASP A 1 87 ? 2.231 -7.280 -11.327 1.00 93.94 87 ASP A N 1
ATOM 700 C CA . ASP A 1 87 ? 1.443 -8.463 -11.691 1.00 93.94 87 ASP A CA 1
ATOM 701 C C . ASP A 1 87 ? 0.238 -8.643 -10.753 1.00 93.94 87 ASP A C 1
ATOM 703 O O . ASP A 1 87 ? -0.887 -8.869 -11.191 1.00 93.94 87 ASP A O 1
ATOM 707 N N . LEU A 1 88 ? 0.440 -8.487 -9.439 1.00 93.50 88 LEU A N 1
ATOM 708 C CA . LEU A 1 88 ? -0.640 -8.606 -8.452 1.00 93.50 88 LEU A CA 1
ATOM 709 C C . LEU A 1 88 ? -1.691 -7.492 -8.563 1.00 93.50 88 LEU A C 1
ATOM 711 O O . LEU A 1 88 ? -2.847 -7.683 -8.180 1.00 93.50 88 LEU A O 1
ATOM 715 N N . PHE A 1 89 ? -1.291 -6.315 -9.038 1.00 91.19 89 PHE A N 1
ATOM 716 C CA . PHE A 1 89 ? -2.192 -5.192 -9.267 1.00 91.19 89 PHE A CA 1
ATOM 717 C C . PHE A 1 89 ? -2.886 -5.249 -10.638 1.00 91.19 89 PHE A C 1
ATOM 719 O O . PHE A 1 89 ? -3.860 -4.513 -10.850 1.00 91.19 89 PHE A O 1
ATOM 726 N N . GLU A 1 90 ? -2.465 -6.133 -11.542 1.00 91.44 90 GLU A N 1
ATOM 727 C CA . GLU A 1 90 ? -3.055 -6.281 -12.869 1.00 91.44 90 GLU A CA 1
ATOM 728 C C . GLU A 1 90 ? -4.523 -6.717 -12.818 1.00 91.44 90 GLU A C 1
ATOM 730 O O . GLU A 1 90 ? -4.944 -7.541 -12.009 1.00 91.44 90 GLU A O 1
ATOM 735 N N . GLY A 1 91 ? -5.362 -6.064 -13.630 1.00 88.06 91 GLY A N 1
ATOM 736 C CA . GLY A 1 91 ? -6.811 -6.296 -13.649 1.00 88.06 91 GLY A CA 1
ATOM 737 C C . GLY A 1 91 ? -7.577 -5.815 -12.405 1.00 88.06 91 GLY A C 1
ATOM 738 O O . GLY A 1 91 ? -8.801 -5.922 -12.366 1.00 88.06 91 GLY A O 1
ATOM 739 N N . SER A 1 92 ? -6.907 -5.235 -11.401 1.00 88.38 92 SER A N 1
ATOM 740 C CA . SER A 1 92 ? -7.540 -4.838 -10.131 1.00 88.38 92 SER A CA 1
ATOM 741 C C . SER A 1 92 ? -8.456 -3.606 -10.219 1.00 88.38 92 SER A C 1
ATOM 743 O O . SER A 1 92 ? -9.243 -3.344 -9.304 1.00 88.38 92 SER A O 1
ATOM 745 N N . GLY A 1 93 ? -8.338 -2.808 -11.289 1.00 84.69 93 GLY A N 1
ATOM 746 C CA . GLY A 1 93 ? -9.046 -1.529 -11.455 1.00 84.69 93 GLY A CA 1
ATOM 747 C C . GLY A 1 93 ? -8.559 -0.407 -10.522 1.00 84.69 93 GLY A C 1
ATOM 748 O O . GLY A 1 93 ? -9.151 0.678 -10.471 1.00 84.69 93 GLY A O 1
ATOM 749 N N . VAL A 1 94 ? -7.488 -0.653 -9.765 1.00 87.88 94 VAL A N 1
ATOM 750 C CA . VAL A 1 94 ? -6.773 0.354 -8.977 1.00 87.88 94 VAL A CA 1
ATOM 751 C C . VAL A 1 94 ? -5.772 1.060 -9.900 1.00 87.88 94 VAL A C 1
ATOM 753 O O . VAL A 1 94 ? -5.127 0.392 -10.693 1.00 87.88 94 VAL A O 1
ATOM 756 N N . PRO A 1 95 ? -5.608 2.390 -9.843 1.00 86.50 95 PRO A N 1
ATOM 757 C CA . PRO A 1 95 ? -4.494 3.061 -10.514 1.00 86.50 95 PRO A CA 1
ATOM 758 C C . PRO A 1 95 ? -3.142 2.675 -9.892 1.00 86.50 95 PRO A C 1
ATOM 760 O O . PRO A 1 95 ? -2.912 2.954 -8.712 1.00 86.50 95 PRO A O 1
ATOM 763 N N . TYR A 1 96 ? -2.238 2.078 -10.672 1.00 90.94 96 TYR A N 1
ATOM 764 C CA . TYR A 1 96 ? -0.884 1.722 -10.232 1.00 90.94 96 TYR A CA 1
ATOM 765 C C . TYR A 1 96 ? 0.149 1.853 -11.362 1.00 90.94 96 TYR A C 1
ATOM 767 O O . TYR A 1 96 ? -0.216 1.940 -12.533 1.00 90.94 96 TYR A O 1
ATOM 775 N N . GLY A 1 97 ? 1.437 1.878 -11.013 1.00 87.00 97 GLY A N 1
ATOM 776 C CA . GLY A 1 97 ? 2.531 1.813 -11.987 1.00 87.00 97 GLY A CA 1
ATOM 777 C C . GLY A 1 97 ? 3.920 1.933 -11.351 1.00 87.00 97 GLY A C 1
ATOM 778 O O . GLY A 1 97 ? 4.034 2.439 -10.230 1.00 87.00 97 GLY A O 1
ATOM 779 N N . PRO A 1 98 ? 4.986 1.476 -12.028 1.00 88.69 98 PRO A N 1
ATOM 780 C CA . PRO A 1 98 ? 6.346 1.613 -11.522 1.00 88.69 98 PRO A CA 1
ATOM 781 C C . PRO A 1 98 ? 6.797 3.077 -11.572 1.00 88.69 98 PRO A C 1
ATOM 783 O O . PRO A 1 98 ? 6.456 3.817 -12.497 1.00 88.69 98 PRO A O 1
ATOM 786 N N . ILE A 1 99 ? 7.605 3.505 -10.600 1.00 82.44 99 ILE A N 1
ATOM 787 C CA . ILE A 1 99 ? 8.406 4.721 -10.772 1.00 82.44 99 ILE A CA 1
ATOM 788 C C . ILE A 1 99 ? 9.726 4.295 -11.391 1.00 82.44 99 ILE A C 1
ATOM 790 O O . ILE A 1 99 ? 10.649 3.861 -10.699 1.00 82.44 99 ILE A O 1
ATOM 794 N N . ASN A 1 100 ? 9.817 4.472 -12.703 1.00 66.69 100 ASN A N 1
ATOM 795 C CA . ASN A 1 100 ? 11.075 4.344 -13.411 1.00 66.69 100 ASN A CA 1
ATOM 796 C C . ASN A 1 100 ? 12.008 5.456 -12.915 1.00 66.69 100 ASN A C 1
ATOM 798 O O . ASN A 1 100 ? 11.755 6.646 -13.111 1.00 66.69 100 ASN A O 1
ATOM 802 N N . SER A 1 101 ? 13.095 5.079 -12.238 1.00 52.81 101 SER A N 1
ATOM 803 C CA . SER A 1 101 ? 14.202 6.006 -11.993 1.00 52.81 101 SER A CA 1
ATOM 804 C C . SER A 1 101 ? 14.691 6.528 -13.352 1.00 52.81 101 SER A C 1
ATOM 806 O O . SER A 1 101 ? 14.635 5.782 -14.329 1.00 52.81 101 SER A O 1
ATOM 808 N N . MET A 1 102 ? 15.179 7.774 -13.447 1.00 42.47 102 MET A N 1
ATOM 809 C CA . MET A 1 102 ? 15.542 8.443 -14.720 1.00 42.47 102 MET A CA 1
ATOM 810 C C . MET A 1 102 ? 16.414 7.606 -15.684 1.00 42.47 102 MET A C 1
ATOM 812 O O . MET A 1 102 ? 16.467 7.906 -16.870 1.00 42.47 102 MET A O 1
ATOM 816 N N . LYS A 1 103 ? 17.062 6.532 -15.216 1.00 45.09 103 LYS A N 1
ATOM 817 C CA . LYS A 1 103 ? 17.778 5.553 -16.046 1.00 45.09 103 LYS A CA 1
ATOM 818 C C . LYS A 1 103 ? 16.898 4.731 -17.004 1.00 45.09 103 LYS A C 1
ATOM 820 O O . LYS A 1 103 ? 17.402 4.346 -18.048 1.00 45.09 103 LYS A O 1
ATOM 825 N N . GLN A 1 104 ? 15.624 4.472 -16.696 1.00 45.25 104 GLN A N 1
ATOM 826 C CA . GLN A 1 104 ? 14.725 3.679 -17.561 1.00 45.25 104 GLN A CA 1
ATOM 827 C C . GLN A 1 104 ? 13.909 4.523 -18.552 1.00 45.25 104 GLN A C 1
ATOM 829 O O . GLN A 1 104 ? 13.379 3.997 -19.523 1.00 45.25 104 GLN A O 1
ATOM 834 N N . VAL A 1 105 ? 13.858 5.841 -18.352 1.00 44.44 105 VAL A N 1
ATOM 835 C CA . VAL A 1 105 ? 13.160 6.795 -19.233 1.00 44.44 105 VAL A CA 1
ATOM 836 C C . VAL A 1 105 ? 13.830 6.888 -20.616 1.00 44.44 105 VAL A C 1
ATOM 838 O O . VAL A 1 105 ? 13.178 7.221 -21.595 1.00 44.44 105 VAL A O 1
ATOM 841 N N . PHE A 1 106 ? 15.107 6.520 -20.744 1.00 44.88 106 PHE A N 1
ATOM 842 C CA . PHE A 1 106 ? 15.825 6.555 -22.026 1.00 44.88 106 PHE A CA 1
ATOM 843 C C . PHE A 1 106 ? 15.643 5.304 -22.903 1.00 44.88 106 PHE A C 1
ATOM 845 O O . PHE A 1 106 ? 16.243 5.232 -23.972 1.00 44.88 106 PHE A O 1
ATOM 852 N N . SER A 1 107 ? 14.850 4.315 -22.478 1.00 42.69 107 SER A N 1
ATOM 853 C CA . SER A 1 107 ? 14.636 3.071 -23.241 1.00 42.69 107 SER A CA 1
ATOM 854 C C . SER A 1 107 ? 13.195 2.866 -23.707 1.00 42.69 107 SER A C 1
ATOM 856 O O . SER A 1 107 ? 12.909 1.855 -24.341 1.00 42.69 107 SER A O 1
ATOM 858 N N . ASP A 1 108 ? 12.304 3.823 -23.438 1.00 39.75 108 ASP A N 1
ATOM 859 C CA . ASP A 1 108 ? 10.892 3.735 -23.800 1.00 39.75 108 ASP A CA 1
ATOM 860 C C . ASP A 1 108 ? 10.589 4.642 -25.017 1.00 39.75 108 ASP A C 1
ATOM 862 O O . ASP A 1 108 ? 10.739 5.866 -24.920 1.00 39.75 108 ASP A O 1
ATOM 866 N N . PRO A 1 109 ? 10.179 4.100 -26.183 1.00 45.22 109 PRO A N 1
ATOM 867 C CA . PRO A 1 109 ? 9.892 4.888 -27.388 1.00 45.22 109 PRO A CA 1
ATOM 868 C C . PRO A 1 109 ? 8.653 5.803 -27.274 1.00 45.22 109 PRO A C 1
ATOM 870 O O . PRO A 1 109 ? 8.275 6.448 -28.253 1.00 45.22 109 PRO A O 1
ATOM 873 N N . GLN A 1 110 ? 8.016 5.897 -26.101 1.00 44.72 110 GLN A N 1
ATOM 874 C CA . GLN A 1 110 ? 6.807 6.694 -25.877 1.00 44.72 110 GLN A CA 1
ATOM 875 C C . GLN A 1 110 ? 7.061 8.161 -25.470 1.00 44.72 110 GLN A C 1
ATOM 877 O O . GLN A 1 110 ? 6.110 8.927 -25.309 1.00 44.72 110 GLN A O 1
ATOM 882 N N . ILE A 1 111 ? 8.318 8.613 -25.369 1.00 45.25 111 ILE A N 1
ATOM 883 C CA . ILE A 1 111 ? 8.626 10.038 -25.158 1.00 45.25 111 ILE A CA 1
ATOM 884 C C . ILE A 1 111 ? 8.632 10.758 -26.506 1.00 45.25 111 ILE A C 1
ATOM 886 O O . ILE A 1 111 ? 9.677 11.048 -27.086 1.00 45.25 111 ILE A O 1
ATOM 890 N N . ARG A 1 112 ? 7.441 11.073 -27.014 1.00 40.59 112 ARG A N 1
ATOM 891 C CA . ARG A 1 112 ? 7.297 12.180 -27.961 1.00 40.59 112 ARG A CA 1
ATOM 892 C C . ARG A 1 112 ? 7.198 13.469 -27.141 1.00 40.59 112 ARG A C 1
ATOM 894 O O . ARG A 1 112 ? 6.184 13.647 -26.467 1.00 40.59 112 ARG A O 1
ATOM 901 N N . PRO A 1 113 ? 8.211 14.354 -27.149 1.00 42.59 113 PRO A N 1
ATOM 902 C CA . PRO A 1 113 ? 8.033 15.690 -26.608 1.00 42.59 113 PRO A CA 1
ATOM 903 C C . PRO A 1 113 ? 6.990 16.417 -27.464 1.00 42.59 113 PRO A C 1
ATOM 905 O O . PRO A 1 113 ? 7.131 16.521 -28.683 1.00 42.59 113 PRO A O 1
ATOM 908 N N . ASP A 1 114 ? 5.919 16.864 -26.818 1.00 40.59 114 ASP A N 1
ATOM 909 C CA . ASP A 1 114 ? 4.920 17.757 -27.399 1.00 40.59 114 ASP A CA 1
ATOM 910 C C . ASP A 1 114 ? 5.612 19.075 -27.817 1.00 40.59 114 ASP A C 1
ATOM 912 O O . ASP A 1 114 ? 6.327 19.662 -26.993 1.00 40.59 114 ASP A O 1
ATOM 916 N N .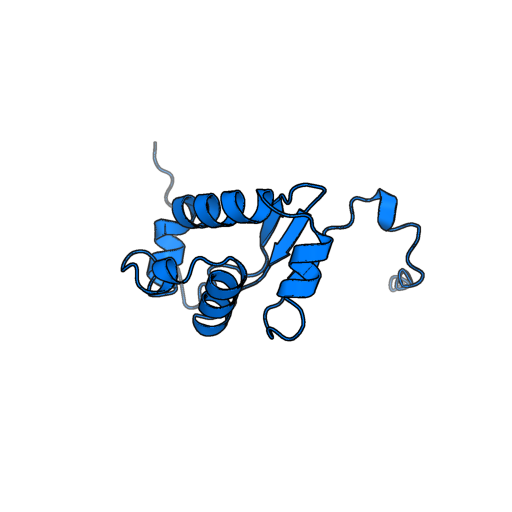 PRO A 1 115 ? 5.503 19.532 -29.080 1.00 47.47 115 PRO A N 1
ATOM 917 C CA . PRO A 1 115 ? 6.078 20.805 -29.489 1.00 47.47 115 PRO A CA 1
ATOM 918 C C . PRO A 1 115 ? 5.337 21.963 -28.807 1.00 47.47 115 PRO A C 1
ATOM 920 O O . PRO A 1 115 ? 4.160 22.210 -29.061 1.00 47.47 115 PRO A O 1
ATOM 923 N N . ALA A 1 116 ? 6.055 22.698 -27.955 1.00 37.28 116 ALA A N 1
ATOM 924 C CA . ALA A 1 116 ? 5.556 23.895 -27.284 1.00 37.28 116 ALA A CA 1
ATOM 925 C C . ALA A 1 116 ? 4.913 24.900 -28.273 1.00 37.28 116 ALA A C 1
ATOM 927 O O . ALA A 1 116 ? 5.411 25.061 -29.395 1.00 37.28 116 ALA A O 1
ATOM 928 N N . PRO A 1 117 ? 3.834 25.603 -27.876 1.00 49.47 117 PRO A N 1
ATOM 929 C CA . PRO A 1 117 ? 3.186 26.592 -28.729 1.00 49.47 117 PRO A CA 1
ATOM 930 C C . PRO A 1 117 ? 4.056 27.853 -28.869 1.00 49.47 117 PRO A C 1
ATOM 932 O O . PRO A 1 117 ? 4.732 28.252 -27.921 1.00 49.47 117 PRO A O 1
ATOM 935 N N . LYS A 1 118 ? 4.039 28.433 -30.077 1.00 47.16 118 LYS A N 1
ATOM 936 C CA . LYS A 1 118 ? 4.769 29.648 -30.478 1.00 47.16 118 LYS A CA 1
ATOM 937 C C . LYS A 1 118 ? 4.313 30.898 -29.733 1.00 47.16 118 LYS A C 1
ATOM 939 O O . LYS A 1 118 ? 3.092 31.004 -29.482 1.00 47.16 118 LYS A O 1
#

InterPro domains:
  IPR003673 CoA-transferase family III [PF02515] (18-112)
  IPR023606 CoA-transferase family III domain 1 superfamily [G3DSA:3.40.50.10540] (101-112)
  IPR023606 CoA-transferase family III domain 1 superfamily [SSF89796] (18-112)
  IPR044855 CoA-transferase family III domain 3 superfamily [G3DSA:3.30.1540.10] (18-100)
  IPR050483 CoA-transferase III domain-containing protein [PTHR48207] (17-112)

Sequence (118 aa):
MANELSYGKRGKRVFLKLKAFRTKDGYIVVGAGNDQQFATVCKILSLPEIIHDPKYKNNQQRVVNRKELIGILSARFLEEETSKWLDLFEGSGVPYGPINSMKQVFSDPQIRPDPAPK

pLDDT: mean 75.7, std 21.1, range [27.03, 95.19]